Protein AF-A0A0D6LMG1-F1 (afdb_monomer)

Structure (mmCIF, N/CA/C/O backbone):
data_AF-A0A0D6LMG1-F1
#
_entry.id   AF-A0A0D6LMG1-F1
#
loop_
_atom_site.group_PDB
_atom_site.id
_atom_site.type_symbol
_atom_site.label_atom_id
_atom_site.label_alt_id
_atom_site.label_comp_id
_atom_site.label_asym_id
_atom_site.label_entity_id
_atom_site.label_seq_id
_atom_site.pdbx_PDB_ins_code
_atom_site.Cartn_x
_atom_site.Cartn_y
_atom_site.Cartn_z
_atom_site.occupancy
_atom_site.B_iso_or_equiv
_atom_site.auth_seq_id
_atom_site.auth_comp_id
_atom_site.auth_asym_id
_atom_site.auth_atom_id
_atom_site.pdbx_PDB_model_num
ATOM 1 N N . MET A 1 1 ? -35.629 35.656 -21.878 1.00 55.66 1 MET A N 1
ATOM 2 C CA . MET A 1 1 ? -34.272 35.686 -21.294 1.00 55.66 1 MET A CA 1
ATOM 3 C C . MET A 1 1 ? -33.885 34.283 -20.831 1.00 55.66 1 MET A C 1
ATOM 5 O O . MET A 1 1 ? -34.463 33.827 -19.852 1.00 55.66 1 MET A O 1
ATOM 9 N N . PRO A 1 2 ? -32.960 33.595 -21.520 1.00 50.41 2 PRO A N 1
ATOM 10 C CA . PRO A 1 2 ? -32.086 32.619 -20.870 1.00 50.41 2 PRO A CA 1
ATOM 11 C C . PRO A 1 2 ? -30.607 32.949 -21.149 1.00 50.41 2 PRO A C 1
ATOM 13 O O . PRO A 1 2 ? -30.215 33.179 -22.291 1.00 50.41 2 PRO A O 1
ATOM 16 N N . GLY A 1 3 ? -29.809 33.041 -20.084 1.00 57.16 3 GLY A N 1
ATOM 17 C CA . GLY A 1 3 ? -28.400 33.435 -20.127 1.00 57.16 3 GLY A CA 1
ATOM 18 C C . GLY A 1 3 ? -27.503 32.353 -20.726 1.00 57.16 3 GLY A C 1
ATOM 19 O O . GLY A 1 3 ? -27.599 31.186 -20.351 1.00 57.16 3 GLY A O 1
ATOM 20 N N . ALA A 1 4 ? -26.633 32.763 -21.652 1.00 56.31 4 ALA A N 1
ATOM 21 C CA . ALA A 1 4 ? -25.597 31.921 -22.237 1.00 56.31 4 ALA A CA 1
ATOM 22 C C . ALA A 1 4 ? -24.665 31.368 -21.147 1.00 56.31 4 ALA A C 1
ATOM 24 O O . ALA A 1 4 ? -24.259 32.088 -20.231 1.00 56.31 4 ALA A O 1
ATOM 25 N N . ALA A 1 5 ? -24.339 30.080 -21.249 1.00 63.91 5 ALA A N 1
ATOM 26 C CA . ALA A 1 5 ? -23.441 29.414 -20.322 1.00 63.91 5 ALA A CA 1
ATOM 27 C C . ALA A 1 5 ? -22.029 30.036 -20.396 1.00 63.91 5 ALA A C 1
ATOM 29 O O . ALA A 1 5 ? -21.582 30.446 -21.471 1.00 63.91 5 ALA A O 1
ATOM 30 N N . PRO A 1 6 ? -21.284 30.081 -19.278 1.00 63.78 6 PRO A N 1
ATOM 31 C CA . PRO A 1 6 ? -20.003 30.792 -19.181 1.00 63.78 6 PRO A CA 1
ATOM 32 C C . PRO A 1 6 ? -18.928 30.312 -20.177 1.00 63.78 6 PRO A C 1
ATOM 34 O O . PRO A 1 6 ? -18.006 31.062 -20.488 1.00 63.78 6 PRO A O 1
ATOM 37 N N . ALA A 1 7 ? -19.052 29.094 -20.718 1.00 59.41 7 ALA A N 1
ATOM 38 C CA . ALA A 1 7 ? -18.135 28.541 -21.716 1.00 59.41 7 ALA A CA 1
ATOM 39 C C . ALA A 1 7 ? -18.243 29.225 -23.093 1.00 59.41 7 ALA A C 1
ATOM 41 O O . ALA A 1 7 ? -17.230 29.406 -23.771 1.00 59.41 7 ALA A O 1
ATOM 42 N N . ASP A 1 8 ? -19.444 29.647 -23.491 1.00 63.47 8 ASP A N 1
ATOM 43 C CA . ASP A 1 8 ? -19.663 30.322 -24.774 1.00 63.47 8 ASP A CA 1
ATOM 44 C C . ASP A 1 8 ? -19.188 31.777 -24.716 1.00 63.47 8 ASP A C 1
ATOM 46 O O . ASP A 1 8 ? -18.57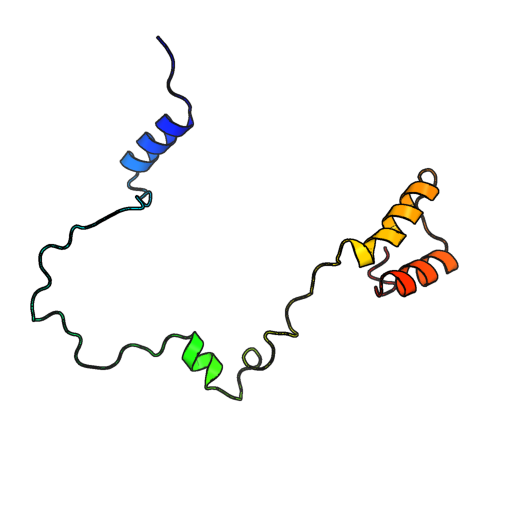4 32.275 -25.661 1.00 63.47 8 ASP A O 1
ATOM 50 N N . ALA A 1 9 ? -19.361 32.424 -23.559 1.00 66.31 9 ALA A N 1
ATOM 51 C CA . ALA A 1 9 ? -18.794 33.742 -23.288 1.00 66.31 9 ALA A CA 1
ATOM 52 C C . ALA A 1 9 ? -17.255 33.710 -23.300 1.00 66.31 9 ALA A C 1
ATOM 54 O O . ALA A 1 9 ? -16.618 34.585 -23.887 1.00 66.31 9 ALA A O 1
ATOM 55 N N . PHE A 1 10 ? -16.651 32.664 -22.725 1.00 65.69 10 PHE A N 1
ATOM 56 C CA . PHE A 1 10 ? -15.200 32.477 -22.736 1.00 65.69 10 PHE A CA 1
ATOM 57 C C . PHE A 1 10 ? -14.653 32.243 -24.152 1.00 65.69 10 PHE A C 1
ATOM 59 O O . PHE A 1 10 ? -13.649 32.847 -24.524 1.00 65.69 10 PHE A O 1
ATOM 66 N N . ARG A 1 11 ? -15.329 31.430 -24.978 1.00 65.50 11 ARG A N 1
ATOM 67 C CA . ARG A 1 11 ? -14.955 31.224 -26.392 1.00 65.50 11 ARG A CA 1
ATOM 68 C C . ARG A 1 11 ? -15.050 32.511 -27.208 1.00 65.50 11 ARG A C 1
ATOM 70 O O . ARG A 1 11 ? -14.149 32.784 -27.996 1.00 65.50 11 ARG A O 1
ATOM 77 N N . ALA A 1 12 ? -16.092 33.316 -27.000 1.00 64.31 12 ALA A N 1
ATOM 78 C CA . ALA A 1 12 ? -16.251 34.601 -27.680 1.00 64.31 12 ALA A CA 1
ATOM 79 C C . ALA A 1 12 ? -15.161 35.612 -27.279 1.00 64.31 12 ALA A C 1
ATOM 81 O O . ALA A 1 12 ? -14.616 36.308 -28.137 1.00 64.31 12 ALA A O 1
ATOM 82 N N . MET A 1 13 ? -14.790 35.651 -25.996 1.00 68.50 13 MET A N 1
ATOM 83 C CA . MET A 1 13 ? -13.712 36.510 -25.499 1.00 68.50 13 MET A CA 1
ATOM 84 C C . MET A 1 13 ? -12.334 36.049 -25.991 1.00 68.50 13 MET A C 1
ATOM 86 O O . MET A 1 13 ? -11.513 36.869 -26.391 1.00 68.50 13 MET A O 1
ATOM 90 N N . ALA A 1 14 ? -12.097 34.737 -26.041 1.00 67.25 14 ALA A N 1
ATOM 91 C CA . ALA A 1 14 ? -10.866 34.157 -26.570 1.00 67.25 14 ALA A CA 1
ATOM 92 C C . ALA A 1 14 ? -10.710 34.386 -28.086 1.00 67.25 14 ALA A C 1
ATOM 94 O O . ALA A 1 14 ? -9.603 34.657 -28.547 1.00 67.25 14 ALA A O 1
ATOM 95 N N . ALA A 1 15 ? -11.809 34.366 -28.848 1.00 61.94 15 ALA A N 1
ATOM 96 C CA . ALA A 1 15 ? -11.804 34.719 -30.268 1.00 61.94 15 ALA A CA 1
ATOM 97 C C . ALA A 1 15 ? -11.480 36.207 -30.500 1.00 61.94 15 ALA A C 1
ATOM 99 O O . ALA A 1 15 ? -10.711 36.526 -31.403 1.00 61.94 15 ALA A O 1
ATOM 100 N N . GLN A 1 16 ? -11.992 37.114 -29.655 1.00 57.59 16 GLN A N 1
ATOM 101 C CA . GLN A 1 16 ? -11.610 38.538 -29.684 1.00 57.59 16 GLN A CA 1
ATOM 102 C C . GLN A 1 16 ? -10.153 38.771 -29.260 1.00 57.59 16 GLN A C 1
ATOM 104 O O . GLN A 1 16 ? -9.515 39.695 -29.754 1.00 57.59 16 GLN A O 1
ATOM 109 N N . ALA A 1 17 ? -9.611 37.911 -28.396 1.00 61.47 17 ALA A N 1
ATOM 110 C CA . ALA A 1 17 ? -8.208 37.926 -27.987 1.00 61.47 17 ALA A CA 1
ATOM 111 C C . ALA A 1 17 ? -7.263 37.209 -28.977 1.00 61.47 17 ALA A C 1
ATOM 113 O O . ALA A 1 17 ? -6.070 37.092 -28.702 1.00 61.47 17 ALA A O 1
ATOM 114 N N . GLY A 1 18 ? -7.774 36.718 -30.114 1.00 58.09 18 GLY A N 1
ATOM 115 C CA . GLY A 1 18 ? -6.968 36.074 -31.155 1.00 58.09 18 GLY A CA 1
ATOM 116 C C . GLY A 1 18 ? -6.422 34.692 -30.782 1.00 58.09 18 GLY A C 1
ATOM 117 O O . GLY A 1 18 ? -5.447 34.243 -31.380 1.00 58.09 18 GLY A O 1
ATOM 118 N N . LEU A 1 19 ? -7.021 34.006 -29.805 1.00 60.25 19 LEU A N 1
ATOM 119 C CA . LEU A 1 19 ? -6.608 32.665 -29.386 1.00 60.25 19 LEU A CA 1
ATOM 120 C C . LEU A 1 19 ? -7.282 31.603 -30.282 1.00 60.25 19 LEU A C 1
ATOM 122 O O . LEU A 1 19 ? -8.511 31.482 -30.253 1.00 60.25 19 LEU A O 1
ATOM 126 N N . PRO A 1 20 ? -6.529 30.829 -31.090 1.00 55.53 20 PRO A N 1
ATOM 127 C CA . PRO A 1 20 ? -7.120 29.900 -32.048 1.00 55.53 20 PRO A CA 1
ATOM 128 C C . PRO A 1 20 ? -7.655 28.631 -31.369 1.00 55.53 20 PRO A C 1
ATOM 130 O O . PRO A 1 20 ? -6.957 27.982 -30.589 1.00 55.53 20 PRO A O 1
ATOM 133 N N . PHE A 1 21 ? -8.878 28.231 -31.731 1.00 52.47 21 PHE A N 1
ATOM 134 C CA . PHE A 1 21 ? -9.429 26.911 -31.415 1.00 52.47 21 PHE A CA 1
ATOM 135 C C . PHE A 1 21 ? -9.349 26.005 -32.654 1.00 52.47 21 PHE A C 1
ATOM 137 O O . PHE A 1 21 ? -9.798 26.416 -33.725 1.00 52.47 21 PHE A O 1
ATOM 144 N N . PRO A 1 22 ? -8.823 24.772 -32.545 1.00 54.00 22 PRO A N 1
ATOM 145 C CA . PRO A 1 22 ? -8.745 23.864 -33.683 1.00 54.00 22 PRO A CA 1
ATOM 146 C C . PRO A 1 22 ? -10.136 23.327 -34.059 1.00 54.00 22 PRO A C 1
ATOM 148 O O . PRO A 1 22 ? -10.787 22.640 -33.270 1.00 54.00 22 PRO A O 1
ATOM 151 N N . VAL A 1 23 ? -10.584 23.634 -35.281 1.00 56.09 23 VAL A N 1
ATOM 152 C CA . VAL A 1 23 ? -11.758 23.021 -35.925 1.00 56.09 23 VAL A CA 1
ATOM 153 C C . VAL A 1 23 ? -11.284 21.798 -36.717 1.00 56.09 23 VAL A C 1
ATOM 155 O O . VAL A 1 23 ? -10.326 21.875 -37.477 1.00 56.09 23 VAL A O 1
ATOM 158 N N . MET A 1 24 ? -11.931 20.653 -36.495 1.00 59.16 24 MET A N 1
ATOM 159 C CA . MET A 1 24 ? -11.412 19.312 -36.801 1.00 59.16 24 MET A CA 1
ATOM 160 C C . MET A 1 24 ? -11.790 18.704 -38.177 1.00 59.16 24 MET A C 1
ATOM 162 O O . MET A 1 24 ? -11.562 17.515 -38.333 1.00 59.16 24 MET A O 1
ATOM 166 N N . TYR A 1 25 ? -12.334 19.419 -39.180 1.00 45.94 25 TYR A N 1
ATOM 167 C CA . TYR A 1 25 ? -12.708 18.843 -40.510 1.00 45.94 25 TYR A CA 1
ATOM 168 C C . TYR A 1 25 ? -12.900 19.944 -41.602 1.00 45.94 25 TYR A C 1
ATOM 170 O O . TYR A 1 25 ? -13.042 21.103 -41.220 1.00 45.94 25 TYR A O 1
ATOM 178 N N . PRO A 1 26 ? -13.128 19.649 -42.910 1.00 50.59 26 PRO A N 1
ATOM 179 C CA . PRO A 1 26 ? -12.280 19.049 -43.960 1.00 50.59 26 PRO A CA 1
ATOM 180 C C . PRO A 1 26 ? -12.201 19.916 -45.265 1.00 50.59 26 PRO A C 1
ATOM 182 O O . PRO A 1 26 ? -13.107 20.679 -45.575 1.00 50.59 26 PRO A O 1
ATOM 185 N N . GLY A 1 27 ? -11.174 19.721 -46.109 1.00 55.06 27 GLY A N 1
ATOM 186 C CA . GLY A 1 27 ? -11.342 19.838 -47.575 1.00 55.06 27 GLY A CA 1
ATOM 187 C C . GLY A 1 27 ? -11.247 21.196 -48.299 1.00 55.06 27 GLY A C 1
ATOM 188 O O . GLY A 1 27 ? -11.928 21.351 -49.308 1.00 55.06 27 GLY A O 1
ATOM 189 N N . LEU A 1 28 ? -10.388 22.146 -47.909 1.00 50.62 28 LEU A N 1
ATOM 190 C CA . LEU A 1 28 ? -10.120 23.317 -48.764 1.00 50.62 28 LEU A CA 1
ATOM 191 C C . LEU A 1 28 ? -8.619 23.625 -48.854 1.00 50.62 28 LEU A C 1
ATOM 193 O O . LEU A 1 28 ? -8.029 24.182 -47.934 1.00 50.62 28 LEU A O 1
ATOM 197 N N . GLN A 1 29 ? -8.005 23.248 -49.975 1.00 58.38 29 GLN A N 1
ATOM 198 C CA . GLN A 1 29 ? -6.722 23.788 -50.425 1.00 58.38 29 GLN A CA 1
ATOM 199 C C . GLN A 1 29 ? -6.976 24.567 -51.714 1.00 58.38 29 GLN A C 1
ATOM 201 O O . GLN A 1 29 ? -7.384 23.958 -52.703 1.00 58.38 29 GLN A O 1
ATOM 206 N N . PRO A 1 30 ? -6.726 25.882 -51.728 1.00 53.88 30 PRO A N 1
ATOM 207 C CA . PRO A 1 30 ? -6.441 26.589 -52.962 1.00 53.88 30 PRO A CA 1
ATOM 208 C C . PRO A 1 30 ? -5.016 27.166 -52.927 1.00 53.88 30 PRO A C 1
ATOM 210 O O . PRO A 1 30 ? -4.623 27.832 -51.972 1.00 53.88 30 PRO A O 1
ATOM 213 N N . ASP A 1 31 ? -4.271 26.881 -53.998 1.00 56.09 31 ASP A N 1
ATOM 214 C CA . ASP A 1 31 ? -3.038 27.555 -54.436 1.00 56.09 31 ASP A CA 1
ATOM 215 C C . ASP A 1 31 ? -1.685 27.127 -53.836 1.00 56.09 31 ASP A C 1
ATOM 217 O O . ASP A 1 31 ? -0.959 27.912 -53.219 1.00 56.09 31 ASP A O 1
ATOM 221 N N . ILE A 1 32 ? -1.256 25.899 -54.161 1.00 57.97 32 ILE A N 1
ATOM 222 C CA . ILE A 1 32 ? 0.169 25.530 -54.107 1.00 57.97 32 ILE A CA 1
ATOM 223 C C . ILE A 1 32 ? 0.834 25.951 -55.425 1.00 57.97 32 ILE A C 1
ATOM 225 O O . ILE A 1 32 ? 0.587 25.367 -56.479 1.00 57.97 32 ILE A O 1
ATOM 229 N N . LYS A 1 33 ? 1.685 26.977 -55.355 1.00 52.50 33 LYS A N 1
ATOM 230 C CA . LYS A 1 33 ? 2.479 27.494 -56.478 1.00 52.50 33 LYS A CA 1
ATOM 231 C C . LYS A 1 33 ? 3.681 26.569 -56.749 1.00 52.50 33 LYS A C 1
ATOM 233 O O . LYS A 1 33 ? 4.260 26.051 -55.788 1.00 52.50 33 LYS A O 1
ATOM 238 N N . PRO A 1 34 ? 4.096 26.368 -58.013 1.00 53.38 34 PRO A N 1
ATOM 239 C CA . PRO A 1 34 ? 5.174 25.441 -58.367 1.00 53.38 34 PRO A CA 1
ATOM 240 C C . PRO A 1 34 ? 6.564 25.840 -57.835 1.00 53.38 34 PRO A C 1
ATOM 242 O O . PRO A 1 34 ? 7.472 25.014 -57.882 1.00 53.38 34 PRO A O 1
ATOM 245 N N . GLU A 1 35 ? 6.754 27.040 -57.269 1.00 52.59 35 GLU A N 1
ATOM 246 C CA . GLU A 1 35 ? 8.020 27.427 -56.623 1.00 52.59 35 GLU A CA 1
ATOM 247 C C . GLU A 1 35 ? 8.165 26.914 -55.177 1.00 52.59 35 GLU A C 1
ATOM 249 O O . GLU A 1 35 ? 9.214 27.092 -54.563 1.00 52.59 35 GLU A O 1
ATOM 254 N N . MET A 1 36 ? 7.137 26.273 -54.608 1.00 49.41 36 MET A N 1
ATOM 255 C CA . MET A 1 36 ? 7.145 25.810 -53.212 1.00 49.41 36 MET A CA 1
ATOM 256 C C . MET A 1 36 ? 7.712 24.396 -53.010 1.00 49.41 36 MET A C 1
ATOM 258 O O . MET A 1 36 ? 7.540 23.828 -51.933 1.00 49.41 36 MET A O 1
ATOM 262 N N . MET A 1 37 ? 8.384 23.802 -54.000 1.00 52.88 37 MET A N 1
ATOM 263 C CA . MET A 1 37 ? 9.194 22.607 -53.740 1.00 52.88 37 MET A CA 1
ATOM 264 C C . MET A 1 37 ? 10.512 23.020 -53.070 1.00 52.88 37 MET A C 1
ATOM 266 O O . MET A 1 37 ? 11.343 23.645 -53.733 1.00 52.88 37 MET A O 1
ATOM 270 N N . PRO A 1 38 ? 10.775 22.643 -51.802 1.00 49.97 38 PRO A N 1
ATOM 271 C CA . PRO A 1 38 ? 12.113 22.763 -51.258 1.00 49.97 38 PRO A CA 1
ATOM 272 C C . PRO A 1 38 ? 12.989 21.705 -51.936 1.00 49.97 38 PRO A C 1
ATOM 274 O O . PRO A 1 38 ? 12.954 20.517 -51.611 1.00 49.97 38 PRO A O 1
ATOM 277 N N . VAL A 1 39 ? 13.786 22.150 -52.904 1.00 52.44 39 VAL A N 1
ATOM 278 C CA . VAL A 1 39 ? 15.024 21.469 -53.278 1.00 52.44 39 VAL A CA 1
ATOM 279 C C . VAL A 1 39 ? 15.910 21.429 -52.031 1.00 52.44 39 VAL A C 1
ATOM 281 O O . VAL A 1 39 ? 16.400 22.457 -51.581 1.00 52.44 39 VAL A O 1
ATOM 284 N N . GLY A 1 40 ? 16.121 20.226 -51.497 1.00 49.84 40 GLY A N 1
ATOM 285 C CA . GLY A 1 40 ? 17.250 19.912 -50.624 1.00 49.84 40 G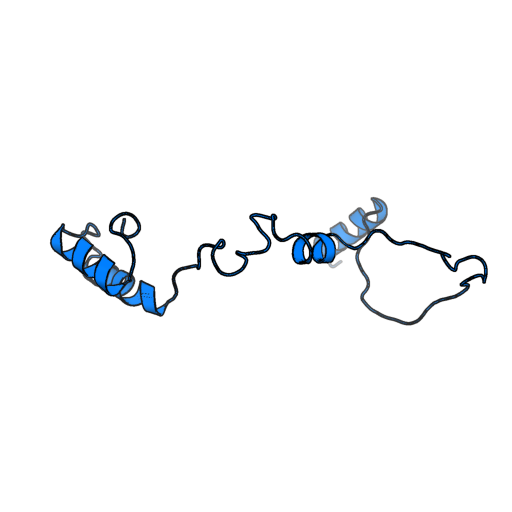LY A CA 1
ATOM 286 C C . GLY A 1 40 ? 17.055 20.150 -49.122 1.00 49.84 40 GLY A C 1
ATOM 287 O O . GLY A 1 40 ? 16.908 21.271 -48.655 1.00 49.84 40 GLY A O 1
ATOM 288 N N . GLY A 1 41 ? 17.196 19.059 -48.359 1.00 52.88 41 GLY A N 1
ATOM 289 C CA . GLY A 1 41 ? 17.798 19.088 -47.022 1.00 52.88 41 GLY A CA 1
ATOM 290 C C . GLY A 1 41 ? 16.940 19.642 -45.886 1.00 52.88 41 GLY A C 1
ATOM 291 O O . GLY A 1 41 ? 17.300 20.642 -45.273 1.00 52.88 41 GLY A O 1
ATOM 292 N N . GLY A 1 42 ? 15.848 18.958 -45.538 1.00 49.53 42 GLY A N 1
ATOM 293 C CA . GLY A 1 42 ? 15.201 19.181 -44.242 1.00 49.53 42 GLY A CA 1
ATOM 294 C C . GLY A 1 42 ? 16.092 18.688 -43.085 1.00 49.53 42 GLY A C 1
ATOM 295 O O . GLY A 1 42 ? 16.779 17.675 -43.251 1.00 49.53 42 GLY A O 1
ATOM 296 N N . PRO A 1 43 ? 16.099 19.357 -41.915 1.00 55.84 43 PRO A N 1
ATOM 297 C CA . PRO A 1 43 ? 16.808 18.864 -40.742 1.00 55.84 43 PRO A CA 1
ATOM 298 C C . PRO A 1 43 ? 16.228 17.502 -40.368 1.00 55.84 43 PRO A C 1
ATOM 300 O O . PRO A 1 43 ? 15.017 17.359 -40.195 1.00 55.84 43 PRO A O 1
ATOM 303 N N . ILE A 1 44 ? 17.096 16.494 -40.285 1.00 61.50 44 ILE A N 1
ATOM 304 C CA . ILE A 1 44 ? 16.712 15.139 -39.896 1.00 61.50 44 ILE A CA 1
ATOM 305 C C . ILE A 1 44 ? 16.014 15.264 -38.531 1.00 61.50 44 ILE A C 1
ATOM 307 O O . ILE A 1 44 ? 16.627 15.792 -37.597 1.00 61.50 44 ILE A O 1
ATOM 311 N N . PRO A 1 45 ? 14.729 14.894 -38.401 1.00 60.06 45 PRO A N 1
ATOM 312 C CA . PRO A 1 45 ? 13.980 15.197 -37.190 1.00 60.06 45 PRO A CA 1
ATOM 313 C C . PRO A 1 45 ? 14.643 14.546 -35.971 1.00 60.06 45 PRO A C 1
ATOM 315 O O . PRO A 1 45 ? 15.165 13.444 -36.061 1.00 60.06 45 PRO A O 1
ATOM 318 N N . SER A 1 46 ? 14.669 15.217 -34.819 1.00 60.78 46 SER A N 1
ATOM 319 C CA . SER A 1 46 ? 15.534 14.821 -33.692 1.00 60.78 46 SER A CA 1
ATOM 320 C C . SER A 1 46 ? 15.399 13.350 -33.271 1.00 60.78 46 SER A C 1
ATOM 322 O O . SER A 1 46 ? 16.377 12.762 -32.828 1.00 60.78 46 SER A O 1
ATOM 324 N N . PHE A 1 47 ? 14.238 12.721 -33.499 1.00 59.28 47 PHE A N 1
ATOM 325 C CA . PHE A 1 47 ? 14.028 11.289 -33.266 1.00 59.28 47 PHE A CA 1
ATOM 326 C C . PHE A 1 47 ? 14.949 10.373 -34.092 1.00 59.28 47 PHE A C 1
ATOM 328 O O . PHE A 1 47 ? 15.363 9.329 -33.600 1.00 59.28 47 PHE A O 1
ATOM 335 N N . VAL A 1 48 ? 15.291 10.745 -35.328 1.00 62.12 48 VAL A N 1
ATOM 336 C CA . VAL A 1 48 ? 16.198 9.965 -36.189 1.00 62.12 48 VAL A CA 1
ATOM 337 C C . VAL A 1 48 ? 17.661 10.249 -35.873 1.00 62.12 48 VAL A C 1
ATOM 339 O O . VAL A 1 48 ? 18.480 9.349 -36.020 1.00 62.12 48 VAL A O 1
ATOM 342 N N . PHE A 1 49 ? 17.995 11.441 -35.368 1.00 59.19 49 PHE A N 1
ATOM 343 C CA . PHE A 1 49 ? 19.342 11.719 -34.856 1.00 59.19 49 PHE A CA 1
ATOM 344 C C . PHE A 1 49 ? 19.620 10.944 -33.555 1.00 59.19 49 PHE A C 1
ATOM 346 O O . PHE A 1 49 ? 20.699 10.379 -33.400 1.00 59.19 49 PHE A O 1
ATOM 353 N N . ASP A 1 50 ? 18.628 10.846 -32.662 1.00 57.81 50 ASP A N 1
ATOM 354 C CA . ASP A 1 50 ? 18.727 10.075 -31.413 1.00 57.81 50 ASP A CA 1
ATOM 355 C C . ASP A 1 50 ? 18.878 8.566 -31.670 1.00 57.81 50 ASP A C 1
ATOM 357 O O . ASP A 1 50 ? 19.716 7.911 -31.060 1.00 57.81 50 ASP A O 1
ATOM 361 N N . VAL A 1 51 ? 18.125 8.010 -32.627 1.00 59.62 51 VAL A N 1
ATOM 362 C CA . VAL A 1 51 ? 18.201 6.581 -33.001 1.00 59.62 51 VAL A CA 1
ATOM 363 C C . VAL A 1 51 ? 19.541 6.204 -33.645 1.00 59.62 51 VAL A C 1
ATOM 365 O O . VAL A 1 51 ? 19.974 5.058 -33.545 1.00 59.62 51 VAL A O 1
ATOM 368 N N . MET A 1 52 ? 20.203 7.148 -34.313 1.00 64.56 52 MET A N 1
ATOM 369 C CA . MET A 1 52 ? 21.421 6.893 -35.089 1.00 64.56 52 MET A CA 1
ATOM 370 C C . MET A 1 52 ? 22.717 7.166 -34.327 1.00 64.56 52 MET A C 1
ATOM 372 O O . MET A 1 52 ? 23.785 6.921 -34.883 1.00 64.56 52 MET A O 1
ATOM 376 N N . ASN A 1 53 ? 22.656 7.645 -33.080 1.00 63.50 53 ASN A N 1
ATOM 377 C CA . ASN A 1 53 ? 23.847 7.931 -32.287 1.00 63.50 53 ASN A CA 1
ATOM 378 C C . ASN A 1 53 ? 24.054 6.883 -31.170 1.00 63.50 53 ASN A C 1
ATOM 380 O O . ASN A 1 53 ? 23.411 6.967 -30.120 1.00 63.50 53 ASN A O 1
ATOM 384 N N . PRO A 1 54 ? 24.994 5.926 -31.332 1.00 60.81 54 PRO A N 1
ATOM 385 C CA . PRO A 1 54 ? 25.271 4.880 -30.340 1.00 60.81 54 PRO A CA 1
ATOM 386 C C . PRO A 1 54 ? 25.782 5.401 -28.987 1.00 60.81 54 PRO A C 1
ATOM 388 O O . PRO A 1 54 ? 25.846 4.639 -28.026 1.00 60.81 54 PRO A O 1
ATOM 391 N N . TYR A 1 55 ? 26.149 6.685 -28.902 1.00 56.06 55 TYR A N 1
ATOM 392 C CA . TYR A 1 55 ? 26.622 7.341 -27.681 1.00 56.06 55 TYR A CA 1
ATOM 393 C C . TYR A 1 55 ? 25.537 8.137 -26.942 1.00 56.06 55 TYR A C 1
ATOM 395 O O . TYR A 1 55 ? 25.849 8.811 -25.961 1.00 56.06 55 TYR A O 1
ATOM 403 N N . HIS A 1 56 ? 24.269 8.087 -27.370 1.00 55.16 56 HIS A N 1
ATOM 404 C CA . HIS A 1 56 ? 23.191 8.761 -26.647 1.00 55.16 56 HIS A CA 1
ATOM 405 C C . HIS A 1 56 ? 22.794 7.967 -25.395 1.00 55.16 56 HIS A C 1
ATOM 407 O O . HIS A 1 56 ? 22.214 6.884 -25.517 1.00 55.16 56 HIS A O 1
ATOM 413 N N . PRO A 1 57 ? 22.998 8.513 -24.177 1.00 57.56 57 PRO A N 1
ATOM 414 C CA . PRO A 1 57 ? 22.612 7.841 -22.934 1.00 57.56 57 PRO A CA 1
ATOM 415 C C . PRO A 1 57 ? 21.091 7.644 -22.797 1.00 57.56 57 PRO A C 1
ATOM 417 O O . PRO A 1 57 ? 20.641 6.958 -21.883 1.00 57.56 57 PRO A O 1
ATOM 420 N N . TYR A 1 58 ? 20.301 8.220 -23.711 1.00 55.22 58 TYR A N 1
ATOM 421 C CA . TYR A 1 58 ? 18.846 8.091 -23.772 1.00 55.22 58 TYR A CA 1
ATOM 422 C C . TYR A 1 58 ? 18.330 7.218 -24.931 1.00 55.22 58 TYR A C 1
ATOM 424 O O . TYR A 1 58 ? 17.175 6.795 -24.873 1.00 55.22 58 TYR A O 1
ATOM 432 N N . ALA A 1 59 ? 19.157 6.873 -25.928 1.00 54.34 59 ALA A N 1
ATOM 433 C CA . ALA A 1 59 ? 18.744 6.036 -27.062 1.00 54.34 59 ALA A CA 1
ATOM 434 C C . ALA A 1 59 ? 18.722 4.533 -26.719 1.00 54.34 59 ALA A C 1
ATOM 436 O O . ALA A 1 59 ? 17.910 3.780 -27.248 1.00 54.34 59 ALA A O 1
ATOM 437 N N . ALA A 1 60 ? 19.556 4.096 -25.771 1.00 54.62 60 ALA A N 1
ATOM 438 C CA . ALA A 1 60 ? 19.681 2.691 -25.369 1.00 54.62 60 ALA A CA 1
ATOM 439 C C . ALA A 1 60 ? 18.774 2.270 -24.187 1.00 54.62 60 ALA A C 1
ATOM 441 O O . ALA A 1 60 ? 18.995 1.217 -23.592 1.00 54.62 60 ALA A O 1
ATOM 442 N N . GLY A 1 61 ? 17.788 3.085 -23.786 1.00 54.62 61 GLY A N 1
ATOM 443 C CA . GLY A 1 61 ? 17.164 2.934 -22.460 1.00 54.62 61 GLY A CA 1
ATOM 444 C C . GLY A 1 61 ? 15.677 3.253 -22.339 1.00 54.62 61 GLY A C 1
ATOM 445 O O . GLY A 1 61 ? 15.203 3.440 -21.213 1.00 54.62 61 GLY A O 1
ATOM 446 N N . LEU A 1 62 ? 14.921 3.316 -23.442 1.00 55.78 62 LEU A N 1
ATOM 447 C CA . LEU A 1 62 ? 13.504 3.703 -23.384 1.00 55.78 62 LEU A CA 1
ATOM 448 C C . LEU A 1 62 ? 12.607 2.720 -22.602 1.00 55.78 62 LEU A C 1
ATOM 450 O O . LEU A 1 62 ? 11.512 3.104 -22.192 1.00 55.78 62 LEU A O 1
ATOM 454 N N . ASP A 1 63 ? 13.092 1.513 -22.297 1.00 56.41 63 ASP A N 1
ATOM 455 C CA . ASP A 1 63 ? 12.378 0.527 -21.474 1.00 56.41 63 ASP A CA 1
ATOM 456 C C . ASP A 1 63 ? 12.788 0.515 -19.988 1.00 56.41 63 ASP A C 1
ATOM 458 O O . ASP A 1 63 ? 12.101 -0.096 -19.161 1.00 56.41 63 ASP A O 1
ATOM 462 N N . GLY A 1 64 ? 13.877 1.207 -19.622 1.00 54.72 64 GLY A N 1
ATOM 463 C CA . GLY A 1 64 ? 14.478 1.151 -18.280 1.00 54.72 64 GLY A CA 1
ATOM 464 C C . GLY A 1 64 ? 14.433 2.451 -17.471 1.00 54.72 64 GLY A C 1
ATOM 465 O O . GLY A 1 64 ? 14.572 2.410 -16.250 1.00 54.72 64 GLY A O 1
ATOM 466 N N . ALA A 1 65 ? 14.219 3.606 -18.112 1.00 57.34 65 ALA A N 1
ATOM 467 C CA . ALA A 1 65 ? 14.339 4.912 -17.451 1.00 57.34 65 ALA A CA 1
ATOM 468 C C . ALA A 1 65 ? 13.025 5.481 -16.880 1.00 57.34 65 ALA A C 1
ATOM 470 O O . ALA A 1 65 ? 13.054 6.397 -16.055 1.00 57.34 65 ALA A O 1
ATOM 471 N N . ARG A 1 66 ? 11.853 4.959 -17.271 1.00 59.22 66 ARG A N 1
ATOM 472 C CA . ARG A 1 66 ? 10.576 5.381 -16.672 1.00 59.22 66 ARG A CA 1
ATOM 473 C C . ARG A 1 66 ? 10.202 4.450 -15.525 1.00 59.22 66 ARG A C 1
ATOM 475 O O . ARG A 1 66 ? 9.936 3.269 -15.733 1.00 59.22 66 ARG A O 1
ATOM 482 N N . ARG A 1 67 ? 10.142 5.000 -14.304 1.00 62.03 67 ARG A N 1
ATOM 483 C C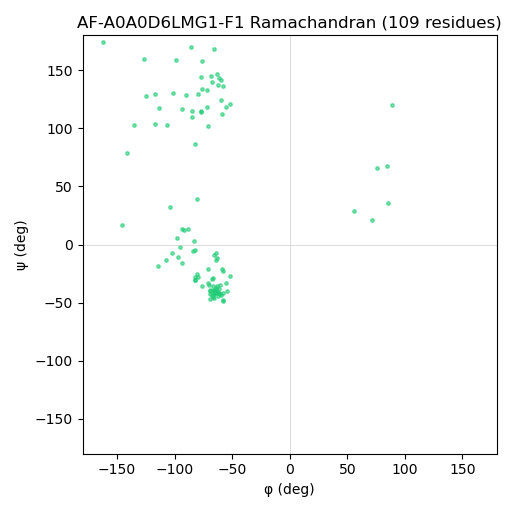A . ARG A 1 67 ? 9.537 4.319 -13.148 1.00 62.03 67 ARG A CA 1
ATOM 484 C C . ARG A 1 67 ? 8.133 3.855 -13.542 1.00 62.03 67 ARG A C 1
ATOM 486 O O . ARG A 1 67 ? 7.305 4.678 -13.921 1.00 62.03 67 ARG A O 1
ATOM 493 N N . LYS A 1 68 ? 7.877 2.550 -13.460 1.00 71.00 68 LYS A N 1
ATOM 494 C CA . LYS A 1 68 ? 6.553 1.976 -13.715 1.00 71.00 68 LYS A CA 1
ATOM 495 C C . LYS A 1 68 ? 5.687 2.182 -12.473 1.00 71.00 68 LYS A C 1
ATOM 497 O O . LYS A 1 68 ? 6.127 1.892 -11.360 1.00 71.00 68 LYS A O 1
ATOM 502 N N . ASN A 1 69 ? 4.484 2.722 -12.653 1.00 77.25 69 ASN A N 1
ATOM 503 C CA . ASN A 1 69 ? 3.519 2.881 -11.568 1.00 77.25 69 ASN A CA 1
ATOM 504 C C . ASN A 1 69 ? 3.150 1.500 -11.007 1.00 77.25 69 ASN A C 1
ATOM 506 O O . ASN A 1 69 ? 3.038 0.530 -11.756 1.00 77.25 69 ASN A O 1
ATOM 510 N N . ALA A 1 70 ? 2.953 1.414 -9.691 1.00 79.62 70 ALA A N 1
ATOM 511 C CA . ALA A 1 70 ? 2.500 0.184 -9.054 1.00 79.62 70 ALA A CA 1
ATOM 512 C C . ALA A 1 70 ? 1.109 -0.206 -9.581 1.00 79.62 70 ALA A C 1
ATOM 514 O O . ALA A 1 70 ? 0.238 0.656 -9.726 1.00 79.62 70 ALA A O 1
ATOM 515 N N . THR A 1 71 ? 0.896 -1.492 -9.860 1.00 85.50 71 THR A N 1
ATOM 516 C CA . THR A 1 71 ? -0.384 -1.979 -10.378 1.00 85.50 71 THR A CA 1
ATOM 517 C C . THR A 1 71 ? -1.361 -2.285 -9.238 1.00 85.50 71 THR A C 1
ATOM 519 O O . THR A 1 71 ? -1.023 -2.271 -8.046 1.00 85.50 71 THR A O 1
ATOM 522 N N . ARG A 1 72 ? -2.630 -2.535 -9.576 1.00 87.19 72 ARG A N 1
ATOM 523 C CA . ARG A 1 72 ? -3.662 -2.876 -8.583 1.00 87.19 72 ARG A CA 1
ATOM 524 C C . ARG A 1 72 ? -3.341 -4.198 -7.887 1.00 87.19 72 ARG A C 1
ATOM 526 O O . ARG A 1 72 ? -3.563 -4.329 -6.688 1.00 87.19 72 ARG A O 1
ATOM 533 N N . GLU A 1 73 ? -2.800 -5.146 -8.632 1.00 87.44 73 GLU A N 1
ATOM 534 C CA . GLU A 1 73 ? -2.433 -6.486 -8.186 1.00 87.44 73 GLU A CA 1
ATOM 535 C C . GLU A 1 73 ? -1.274 -6.404 -7.193 1.00 87.44 73 GLU A C 1
ATOM 537 O O . GLU A 1 73 ? -1.338 -7.009 -6.125 1.00 87.44 73 GLU A O 1
ATOM 542 N N . THR A 1 74 ? -0.264 -5.571 -7.479 1.00 89.31 74 THR A N 1
ATOM 543 C CA . THR A 1 74 ? 0.877 -5.378 -6.572 1.00 89.31 74 THR A CA 1
ATOM 544 C C . THR A 1 74 ? 0.503 -4.605 -5.309 1.00 89.31 74 THR A C 1
ATOM 546 O O . THR A 1 74 ? 1.201 -4.721 -4.311 1.00 89.31 74 THR A O 1
ATOM 549 N N . THR A 1 75 ? -0.592 -3.834 -5.307 1.00 92.56 75 THR A N 1
ATOM 550 C CA . THR A 1 75 ? -1.042 -3.032 -4.149 1.00 92.56 75 THR A CA 1
ATOM 551 C C . THR A 1 75 ? -2.207 -3.643 -3.368 1.00 92.56 75 THR A C 1
ATOM 553 O O . THR A 1 75 ? -2.550 -3.140 -2.297 1.00 92.56 75 THR A O 1
ATOM 556 N N . ALA A 1 76 ? -2.817 -4.730 -3.848 1.00 95.12 76 ALA A N 1
ATOM 557 C CA . ALA A 1 76 ? -3.938 -5.386 -3.172 1.00 95.12 76 ALA A CA 1
ATOM 558 C C . ALA A 1 76 ? -3.616 -5.847 -1.731 1.00 95.12 76 ALA A C 1
ATOM 560 O O . ALA A 1 76 ? -4.433 -5.573 -0.849 1.00 95.12 76 ALA A O 1
ATOM 561 N N . PRO A 1 77 ? -2.434 -6.435 -1.436 1.00 94.56 77 PRO A N 1
ATOM 562 C CA . PRO A 1 77 ? -2.069 -6.812 -0.067 1.00 94.56 77 PRO A CA 1
ATOM 563 C C . PRO A 1 77 ? -1.999 -5.621 0.898 1.00 94.56 77 PRO A C 1
ATOM 565 O O . PRO A 1 77 ? -2.444 -5.727 2.036 1.00 94.56 77 PRO A O 1
ATOM 568 N N . LEU A 1 78 ? -1.500 -4.466 0.435 1.00 95.69 78 LEU A N 1
ATOM 569 C CA . LEU A 1 78 ? -1.437 -3.244 1.249 1.00 95.69 78 LEU A CA 1
ATOM 570 C C . LEU A 1 78 ? -2.837 -2.750 1.611 1.00 95.69 78 LEU A C 1
ATOM 572 O O . LEU A 1 78 ? -3.077 -2.337 2.741 1.00 95.69 78 LEU A O 1
ATOM 576 N N . LYS A 1 79 ? -3.773 -2.809 0.659 1.00 94.69 79 LYS A N 1
ATOM 577 C CA . LYS A 1 79 ? -5.160 -2.391 0.889 1.00 94.69 79 LYS A CA 1
ATOM 578 C C . LYS A 1 79 ? -5.857 -3.294 1.900 1.00 94.69 79 LYS A C 1
ATOM 580 O O . LYS A 1 79 ? -6.484 -2.771 2.811 1.00 94.69 79 LYS A O 1
ATOM 585 N N . ALA A 1 80 ? -5.707 -4.611 1.760 1.00 96.19 80 ALA A N 1
ATOM 586 C CA . ALA A 1 80 ? -6.247 -5.571 2.720 1.00 96.19 80 ALA A CA 1
ATOM 587 C C . ALA A 1 80 ? -5.693 -5.311 4.131 1.00 96.19 80 ALA A C 1
ATOM 589 O O . ALA A 1 80 ? -6.461 -5.140 5.072 1.00 96.19 80 ALA A O 1
ATOM 590 N N . TRP A 1 81 ? -4.373 -5.141 4.254 1.00 96.56 81 TRP A N 1
ATOM 591 C CA . TRP A 1 81 ? -3.741 -4.861 5.543 1.00 96.56 81 TRP A CA 1
ATOM 592 C C . TRP A 1 81 ? -4.243 -3.556 6.183 1.00 96.56 81 TRP A C 1
ATOM 594 O O . TRP A 1 81 ? -4.544 -3.538 7.374 1.00 96.56 81 TRP A O 1
ATOM 604 N N . LEU A 1 82 ? -4.402 -2.477 5.402 1.00 96.75 82 LEU A N 1
ATOM 605 C CA . LEU A 1 82 ? -4.966 -1.208 5.888 1.00 96.75 82 LEU A CA 1
ATOM 606 C C . LEU A 1 82 ? -6.421 -1.346 6.343 1.00 96.75 82 LEU A C 1
ATOM 608 O O . LEU A 1 82 ? -6.827 -0.674 7.290 1.00 96.75 82 LEU A O 1
ATOM 612 N N . THR A 1 83 ? -7.212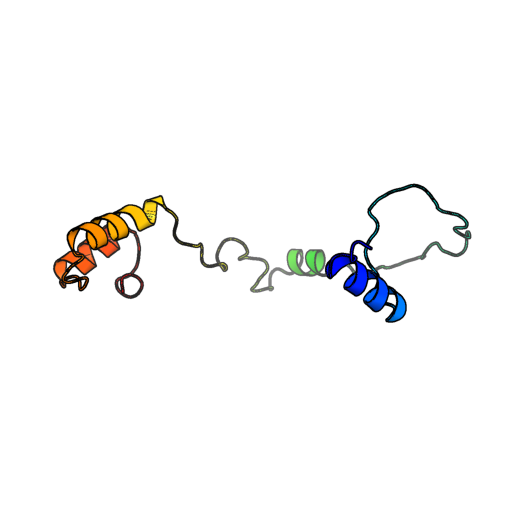 -2.190 5.676 1.00 96.88 83 THR A N 1
ATOM 613 C CA . THR A 1 83 ? -8.582 -2.501 6.100 1.00 96.88 83 THR A CA 1
ATOM 614 C C . THR A 1 83 ? -8.593 -3.219 7.446 1.00 96.88 83 THR A C 1
ATOM 616 O O . THR A 1 83 ? -9.391 -2.853 8.307 1.00 96.88 83 THR A O 1
ATOM 619 N N . ASP A 1 84 ? -7.680 -4.158 7.668 1.00 97.31 84 ASP A N 1
ATOM 620 C CA . ASP A 1 84 ? -7.584 -4.888 8.936 1.00 97.31 84 ASP A CA 1
ATOM 621 C C . ASP A 1 84 ? -7.055 -3.989 10.073 1.00 97.31 84 ASP A C 1
ATOM 623 O O . ASP A 1 84 ? -7.503 -4.081 11.217 1.00 97.31 84 ASP A O 1
ATOM 627 N N . HIS A 1 85 ? -6.175 -3.034 9.751 1.00 97.19 85 HIS A N 1
ATOM 628 C CA . HIS A 1 85 ? -5.487 -2.156 10.706 1.00 97.19 85 HIS A CA 1
ATOM 629 C C . HIS A 1 85 ? -6.041 -0.723 10.750 1.00 97.19 85 HIS A C 1
ATOM 631 O O . HIS A 1 85 ? -5.316 0.228 11.043 1.00 97.19 85 HIS A O 1
ATOM 637 N N . ARG A 1 86 ? -7.351 -0.531 10.528 1.00 96.81 86 ARG A N 1
ATOM 638 C CA . ARG A 1 86 ? -7.981 0.813 10.486 1.00 96.81 86 ARG A CA 1
ATOM 639 C C . ARG A 1 86 ? -7.744 1.667 11.732 1.00 96.81 86 ARG A C 1
ATOM 641 O O . ARG A 1 86 ? -7.703 2.888 11.628 1.00 96.81 86 ARG A O 1
ATOM 648 N N . LYS A 1 87 ? -7.656 1.039 12.908 1.00 96.31 87 LYS A N 1
ATOM 649 C CA . LYS A 1 87 ? -7.486 1.736 14.195 1.00 96.31 87 LYS A CA 1
ATOM 650 C C . LYS A 1 87 ? -6.031 2.114 14.481 1.00 96.31 87 LYS A C 1
ATOM 652 O O . LYS A 1 87 ? -5.799 3.107 15.157 1.00 96.31 87 LYS A O 1
ATOM 657 N N . ASN A 1 88 ? -5.074 1.329 13.987 1.00 94.81 88 ASN A N 1
ATOM 658 C CA . ASN A 1 88 ? -3.643 1.542 14.196 1.00 94.81 88 ASN A CA 1
ATOM 659 C C . ASN A 1 88 ? -2.876 1.209 12.903 1.00 94.81 88 ASN A C 1
ATOM 661 O O . ASN A 1 88 ? -2.318 0.117 12.793 1.00 94.81 88 ASN A O 1
ATOM 665 N N . PRO A 1 89 ? -2.865 2.113 11.908 1.00 95.06 89 PRO A N 1
ATOM 666 C CA . PRO A 1 89 ? -2.349 1.840 10.566 1.00 95.06 89 PRO A CA 1
ATOM 667 C C . PRO A 1 89 ? -0.814 1.941 10.489 1.00 95.06 89 PRO A C 1
ATOM 669 O O . PRO A 1 89 ? -0.267 2.456 9.518 1.00 95.06 89 PRO A O 1
ATOM 672 N N . TYR A 1 90 ? -0.111 1.465 11.517 1.00 96.50 90 TYR A N 1
ATOM 673 C CA . TYR A 1 90 ? 1.348 1.470 11.587 1.00 96.50 90 TYR A CA 1
ATOM 674 C C . TYR A 1 90 ? 1.862 0.029 11.641 1.00 96.50 90 TYR A C 1
ATOM 676 O O . TYR A 1 90 ? 1.751 -0.613 12.687 1.00 96.50 90 TYR A O 1
ATOM 684 N N . PRO A 1 91 ? 2.401 -0.501 10.527 1.00 94.75 91 PRO A N 1
ATOM 685 C CA . PRO A 1 91 ? 2.835 -1.888 10.468 1.00 94.75 91 PRO A CA 1
ATOM 686 C C . PRO A 1 91 ? 4.039 -2.123 11.373 1.00 94.75 91 PRO A C 1
ATOM 688 O O . PRO A 1 91 ? 4.979 -1.323 11.425 1.00 94.75 91 PRO A O 1
ATOM 691 N N . THR A 1 92 ? 4.045 -3.264 12.051 1.00 96.75 92 THR A N 1
ATOM 692 C CA . THR A 1 92 ? 5.210 -3.733 12.802 1.00 96.75 92 THR A CA 1
ATOM 693 C C . THR A 1 92 ? 6.380 -4.055 11.864 1.00 96.75 92 THR A C 1
ATOM 695 O O . THR A 1 92 ? 6.235 -4.170 1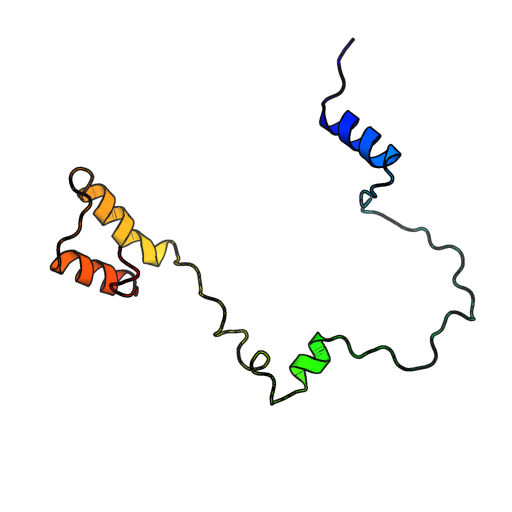0.644 1.00 96.75 92 THR A O 1
ATOM 698 N N . LYS A 1 93 ? 7.580 -4.259 12.429 1.00 96.44 93 LYS A N 1
ATOM 699 C CA . LYS A 1 93 ? 8.781 -4.622 11.652 1.00 96.44 93 LYS A CA 1
ATOM 700 C C . LYS A 1 93 ? 8.563 -5.875 10.790 1.00 96.44 93 LYS A C 1
ATOM 702 O O . LYS A 1 93 ? 9.021 -5.905 9.651 1.00 96.44 93 LYS A O 1
ATOM 707 N N . GLY A 1 94 ? 7.866 -6.881 11.325 1.00 96.19 94 GLY A N 1
ATOM 708 C CA . GLY A 1 94 ? 7.565 -8.124 10.609 1.00 96.19 94 GLY A CA 1
ATOM 709 C C . GLY A 1 94 ? 6.569 -7.910 9.472 1.00 96.19 94 GLY A C 1
ATOM 710 O O . GLY A 1 94 ? 6.823 -8.318 8.340 1.00 96.19 94 GLY A O 1
ATOM 711 N N . GLU A 1 95 ? 5.482 -7.190 9.742 1.00 96.44 95 GLU A N 1
ATOM 712 C CA . GLU A 1 95 ? 4.453 -6.896 8.740 1.00 96.44 95 GLU A CA 1
ATOM 713 C C . GLU A 1 95 ? 4.997 -6.047 7.597 1.00 96.44 95 GLU A C 1
ATOM 715 O O . GLU A 1 95 ? 4.702 -6.312 6.436 1.00 96.44 95 GLU A O 1
ATOM 720 N N . LYS A 1 96 ? 5.869 -5.082 7.895 1.00 96.56 96 LYS A N 1
ATOM 721 C CA . LYS A 1 96 ? 6.518 -4.255 6.876 1.00 96.56 96 LYS A CA 1
ATOM 722 C C . LYS A 1 96 ? 7.343 -5.086 5.890 1.00 96.56 96 LYS A C 1
ATOM 724 O O . LYS A 1 96 ? 7.272 -4.857 4.683 1.00 96.56 96 LYS A O 1
ATOM 729 N N . VAL A 1 97 ? 8.111 -6.056 6.393 1.00 96.69 97 VAL A N 1
ATOM 730 C CA . VAL A 1 97 ? 8.897 -6.978 5.556 1.00 96.69 97 VAL A CA 1
ATOM 731 C C . VAL A 1 97 ? 7.973 -7.876 4.737 1.00 96.69 97 VAL A C 1
ATOM 733 O O . VAL A 1 97 ? 8.169 -8.005 3.530 1.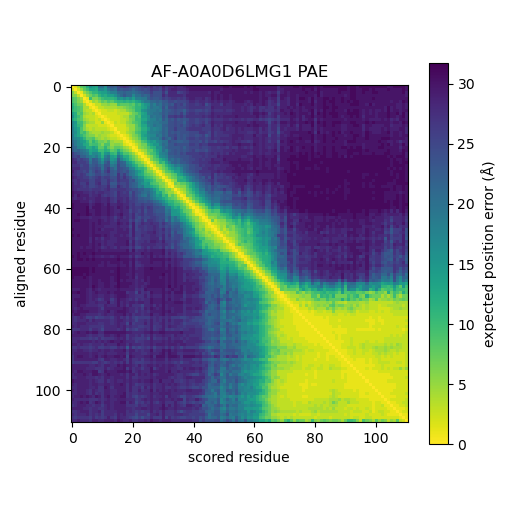00 96.69 97 VAL A O 1
ATOM 736 N N . MET A 1 98 ? 6.935 -8.438 5.361 1.00 96.56 98 MET A N 1
ATOM 737 C CA . MET A 1 98 ? 5.945 -9.272 4.676 1.00 96.56 98 MET A CA 1
ATOM 738 C C . MET A 1 98 ? 5.266 -8.513 3.523 1.00 96.56 98 MET A C 1
ATOM 740 O O . MET A 1 98 ? 5.246 -8.994 2.390 1.00 96.56 98 MET A O 1
ATOM 744 N N . LEU A 1 99 ? 4.791 -7.291 3.777 1.00 96.44 99 LEU A N 1
ATOM 745 C CA . LEU A 1 99 ? 4.153 -6.430 2.779 1.00 96.44 99 LEU A CA 1
ATOM 746 C C . LEU A 1 99 ? 5.101 -6.070 1.629 1.00 96.44 99 LEU A C 1
ATOM 748 O O . LEU A 1 99 ? 4.694 -6.106 0.467 1.00 96.44 99 LEU A O 1
ATOM 752 N N . ALA A 1 100 ? 6.368 -5.769 1.918 1.00 95.38 100 ALA A N 1
ATOM 753 C CA . ALA A 1 100 ? 7.374 -5.475 0.897 1.00 95.38 100 ALA A CA 1
ATOM 754 C C . ALA A 1 100 ? 7.618 -6.678 -0.033 1.00 95.38 100 ALA A C 1
ATOM 756 O O . ALA A 1 100 ? 7.610 -6.5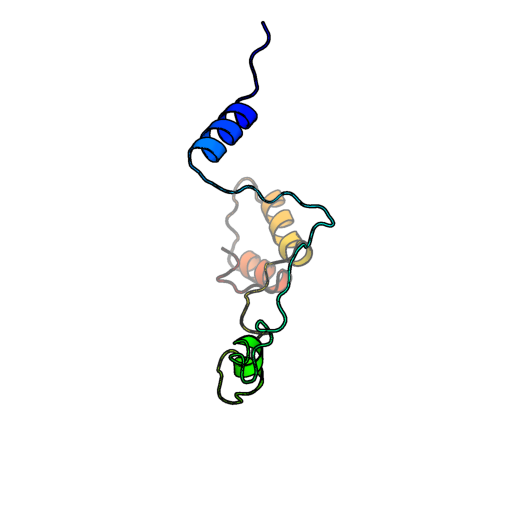36 -1.258 1.00 95.38 100 ALA A O 1
ATOM 757 N N . VAL A 1 101 ? 7.739 -7.885 0.531 1.00 96.19 101 VAL A N 1
ATOM 758 C CA . VAL A 1 101 ? 7.941 -9.126 -0.240 1.00 96.19 101 VAL A CA 1
ATOM 759 C C . VAL A 1 101 ? 6.727 -9.458 -1.115 1.00 96.19 101 VAL A C 1
ATOM 761 O O . VAL A 1 101 ? 6.904 -9.871 -2.267 1.00 96.19 101 VAL A O 1
ATOM 764 N N . MET A 1 102 ? 5.507 -9.253 -0.608 1.00 95.25 102 MET A N 1
ATOM 765 C CA . MET A 1 102 ? 4.265 -9.490 -1.359 1.00 95.25 102 MET A CA 1
ATOM 766 C C . MET A 1 102 ? 4.070 -8.483 -2.496 1.00 95.25 102 MET A C 1
ATOM 768 O O . MET A 1 102 ? 3.703 -8.864 -3.603 1.00 95.25 102 MET A O 1
ATOM 772 N N . THR 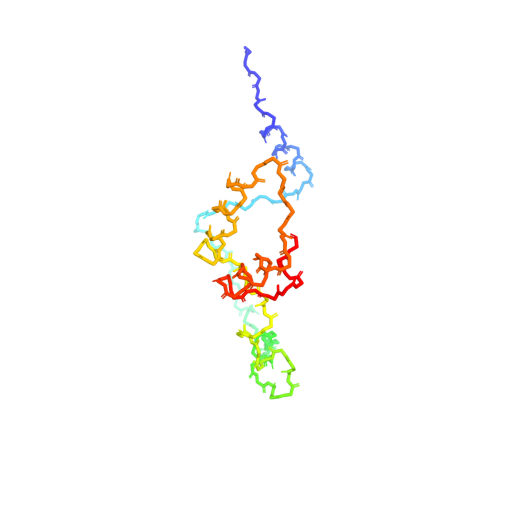A 1 103 ? 4.342 -7.203 -2.243 1.00 95.06 103 THR A N 1
ATOM 773 C CA . THR A 1 103 ? 4.149 -6.124 -3.227 1.00 95.06 103 THR A CA 1
ATOM 774 C C . THR A 1 103 ? 5.314 -5.957 -4.198 1.00 95.06 103 THR A C 1
ATOM 776 O O . THR A 1 103 ? 5.221 -5.160 -5.131 1.00 95.06 103 THR A O 1
ATOM 779 N N . LYS A 1 104 ? 6.411 -6.701 -3.989 1.00 93.44 104 LYS A N 1
ATOM 780 C CA . LYS A 1 104 ? 7.686 -6.535 -4.707 1.00 93.44 104 LYS A CA 1
ATOM 781 C C . LYS A 1 104 ? 8.233 -5.106 -4.602 1.00 93.44 104 LYS A C 1
ATOM 783 O O . LYS A 1 104 ? 8.933 -4.637 -5.496 1.00 93.44 104 LYS A O 1
ATOM 788 N N . MET A 1 105 ? 7.913 -4.422 -3.507 1.00 93.00 105 MET A N 1
ATOM 789 C CA . MET A 1 105 ? 8.406 -3.087 -3.194 1.00 93.00 105 MET A CA 1
ATOM 790 C C . MET A 1 105 ? 9.579 -3.166 -2.221 1.00 93.00 105 MET A C 1
ATOM 792 O O . MET A 1 105 ? 9.753 -4.140 -1.489 1.00 93.00 105 MET A O 1
ATOM 796 N N . THR A 1 106 ? 10.390 -2.118 -2.178 1.00 93.81 106 THR A N 1
ATOM 797 C CA . THR A 1 106 ? 11.430 -1.970 -1.159 1.00 93.81 106 THR A CA 1
ATOM 798 C C . THR A 1 106 ? 10.819 -1.539 0.179 1.00 93.81 106 THR A C 1
ATOM 800 O O . THR A 1 106 ? 9.761 -0.911 0.234 1.00 93.81 106 THR A O 1
ATOM 803 N N . LEU A 1 107 ? 11.522 -1.785 1.290 1.00 92.50 107 LEU A N 1
ATOM 804 C CA . LEU A 1 107 ? 11.099 -1.320 2.626 1.00 92.50 107 LEU A CA 1
ATOM 805 C C . LEU A 1 107 ? 10.927 0.204 2.722 1.00 92.50 107 LEU A C 1
ATOM 807 O O . LEU A 1 107 ? 10.233 0.699 3.605 1.00 92.50 107 LEU A O 1
ATOM 811 N N . THR A 1 108 ? 11.587 0.950 1.841 1.00 92.56 108 THR A N 1
ATOM 812 C CA . THR A 1 108 ? 11.468 2.407 1.731 1.00 92.56 108 THR A CA 1
ATOM 813 C C . THR A 1 108 ? 10.231 2.844 0.945 1.00 92.56 108 THR A C 1
ATOM 815 O O . THR A 1 108 ? 9.733 3.945 1.167 1.00 92.56 108 THR A O 1
ATOM 818 N N . GLN A 1 109 ? 9.724 1.994 0.050 1.00 90.38 109 GLN A N 1
ATOM 819 C CA . GLN A 1 109 ? 8.491 2.216 -0.708 1.00 90.38 109 GLN A CA 1
ATOM 820 C C . GLN A 1 109 ? 7.243 1.833 0.098 1.00 90.38 109 GLN A C 1
ATOM 822 O O . GLN A 1 109 ? 6.205 2.469 -0.063 1.00 90.38 109 GLN A O 1
ATOM 827 N N . VAL A 1 110 ? 7.351 0.845 0.992 1.00 87.00 110 VAL A N 1
ATOM 828 C CA . VAL A 1 110 ? 6.317 0.521 1.986 1.00 87.00 110 VAL A CA 1
ATOM 829 C C . VAL A 1 110 ? 6.477 1.473 3.171 1.00 87.00 110 VAL A C 1
ATOM 831 O O . VAL A 1 110 ? 7.211 1.172 4.109 1.00 87.00 110 VAL A O 1
ATOM 834 N N . ARG A 1 111 ? 5.868 2.654 3.126 1.00 83.00 111 ARG A N 1
ATOM 835 C CA . ARG A 1 111 ? 5.937 3.653 4.202 1.00 83.00 111 ARG A CA 1
ATOM 836 C C . ARG A 1 111 ? 4.566 4.194 4.557 1.00 83.00 111 ARG A C 1
ATOM 838 O O . ARG A 1 111 ? 3.704 4.194 3.652 1.00 83.00 111 ARG A O 1
#

Radius of gyratio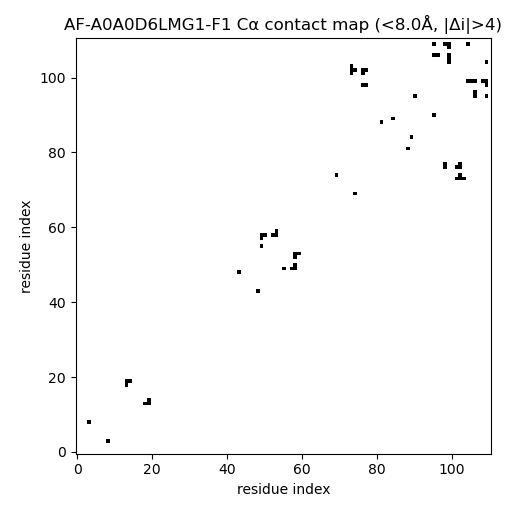n: 28.37 Å; Cα contacts (8 Å, |Δi|>4): 35; chains: 1; bounding box: 61×48×73 Å

Mean predicted aligned error: 20.73 Å

Secondary structure (DSSP, 8-state):
--PPPHHHHHHHHHHHTT-PPPP----------GGG---S-PPPPHHHHHHH-TT-TTTT-TTTSSPPPPPHHHHHHHHHHHHHTTT-----HHHHHHHHHHHT--TTT--

Nearest PDB structures (foldseek):
  6fqp-assembly1_B  TM=8.718E-01  e=1.049E-02  Homo sapiens
  6fqp-assembly1_A  TM=9.211E-01  e=2.743E-02  Homo sapiens
  1x2n-assembly1_A  TM=7.955E-01  e=2.743E-02  Homo sapiens
  1mnm-assembly1_C  TM=8.612E-01  e=4.612E-01  Saccharomyces cerevisiae
  3a01-assembly1_A  TM=4.699E-01  e=7.918E-01  Drosophila melanogaster

InterPro domains:
  IPR001356 Homeodomain [cd00086] (66-111)
  IPR008422 KN homeodomain [PF05920] (81-110)
  IPR009057 Homedomain-like superfamily [SSF46689] (63-111)
  IPR032458 Histone H2A conserved site [PS00046] (17-23)

Solvent-accessible surface area (backbone atoms only — not comparable to full-atom values): 7548 Å² total; per-residue (Å²): 142,82,84,80,57,71,67,60,56,47,51,54,51,35,53,74,69,69,54,88,75,92,77,93,81,84,93,84,87,86,86,87,60,89,82,72,66,80,82,76,84,77,80,75,55,69,72,60,54,43,72,70,35,95,82,39,88,66,58,84,33,83,88,72,74,67,86,77,78,85,50,70,78,44,43,44,65,58,53,54,50,46,64,77,26,70,90,60,80,68,74,50,77,66,53,44,52,52,51,14,66,72,38,73,43,51,70,82,72,59,119

Foldseek 3Di:
DDDDDVVVVVVVVCVVVVNDDDDDDDDDDDDDDPVPDPDDDDPPPVVVVLCPDPPRPPNVDPPPPDDDDQDCQLCVVVVVLCVVCVPPSDDDPVVLVVNCVSSVHDSVVSD

Sequence (111 aa):
MPGAAPADAFRAMAAQAGLPFPVMYPGLQPDIKPEMMPVGGGPIPSFVFDVMNPYHPYAAGLDGARRKNATRETTAPLKAWLTDHRKNPYPTKGEKVMLAVMTKMTLTQVR

pLDDT: mean 71.45, std 18.11, range [45.94, 97.31]

Organism: NCBI:txid53326